Protein AF-A0A9J6ZPK9-F1 (afdb_monomer)

Foldseek 3Di:
DAEEEEEDLPPCPCVLVVDVVSQQAHPVRPYRYDYNDDDAAGAAYEYEAPNPPDDDDHNYDQLRYEYQYQDEVVVPDDDPVRVVSHNAYEDCYCVVVVDPRYDDDRSDDD

Radius of gyration: 13.77 Å; Cα contacts (8 Å, |Δi|>4): 213; chains: 1; bounding box: 34×27×32 Å

Sequence (110 aa):
MYKVKITTGKISDGLLAQTPGSKGISKCGKYQFFIDEEVEDPDFWIVRNKYIKSKTSSFVAPQNVILMISEPVSIVSFPKAYLKQFGLICSCQEEIRDIENVVYTPATLP

Mean predicted aligned error: 4.16 Å

pLDDT: mean 89.82, std 8.68, range [46.03, 98.31]

Organism: NCBI:txid2949635

Secondary structure (DSSP, 8-state):
-EEEEEE-SS--TTTGGGSGGGSSB-TTS-EEEEES---SS-SEEEEETT---S----S--GGGEEEEE-S-TTT----HHHHTT-SEEEES-GGGTTSTTEEES-S---

Solvent-accessible surface area (backbone atoms only — not comparable to full-atom values): 6521 Å² total; per-residue (Å²): 112,47,38,33,34,34,41,38,68,85,62,57,84,62,56,42,64,73,21,67,89,47,66,29,34,44,93,86,64,49,40,37,54,37,75,68,52,92,63,75,70,27,62,28,41,38,36,39,61,87,46,79,85,64,96,79,86,70,60,49,57,58,71,39,25,31,38,34,31,72,59,51,61,93,78,51,78,78,58,69,80,62,59,72,68,40,38,31,33,33,25,73,49,72,87,58,68,89,46,92,52,62,44,82,39,80,60,64,83,131

Nearest PDB structures (foldseek):
  4omu-assembly2_B  TM=3.941E-01  e=2.795E+00  Pseudomonas putida KT2440
  5u1s-assembly1_A  TM=4.082E-01  e=3.626E+00  Saccharomyces cerevisiae S288C
  5t4q-assembly1_C  TM=4.033E-01  e=7.417E+00  Escherichia coli

Structure (mmCIF, N/CA/C/O backbone):
data_AF-A0A9J6ZPK9-F1
#
_entry.id   AF-A0A9J6ZPK9-F1
#
loop_
_atom_site.group_PDB
_atom_site.id
_atom_site.type_symbol
_atom_site.label_atom_id
_atom_site.label_alt_id
_atom_site.label_comp_id
_atom_site.label_asym_id
_atom_site.label_entity_id
_atom_site.label_seq_id
_atom_site.pdbx_PDB_ins_code
_atom_site.Cartn_x
_atom_site.Cartn_y
_atom_site.Cartn_z
_atom_site.occupancy
_atom_site.B_iso_or_equiv
_atom_site.auth_seq_id
_atom_site.auth_comp_id
_atom_site.auth_asym_id
_atom_site.auth_atom_id
_atom_site.pdbx_PDB_model_num
ATOM 1 N N . MET A 1 1 ? -14.438 -6.180 12.304 1.00 91.12 1 MET A N 1
ATOM 2 C CA . MET A 1 1 ? -13.908 -4.960 11.663 1.00 91.12 1 MET A CA 1
ATOM 3 C C . MET A 1 1 ? -12.553 -5.339 11.105 1.00 91.12 1 MET A C 1
ATOM 5 O O . MET A 1 1 ? -11.784 -5.927 11.851 1.00 91.12 1 MET A O 1
ATOM 9 N N . TYR A 1 2 ? -12.315 -5.115 9.817 1.00 97.69 2 TYR A N 1
ATOM 10 C CA . TYR A 1 2 ? -11.046 -5.433 9.173 1.00 97.69 2 TYR A CA 1
ATOM 11 C C . TYR A 1 2 ? -9.972 -4.430 9.601 1.00 97.69 2 TYR A C 1
ATOM 13 O O . TYR A 1 2 ? -10.213 -3.218 9.581 1.00 97.69 2 TYR A O 1
ATOM 21 N N . LYS A 1 3 ? -8.797 -4.935 9.971 1.00 97.88 3 LYS A N 1
ATOM 22 C CA . LYS A 1 3 ? -7.616 -4.162 10.355 1.00 97.88 3 LYS A CA 1
ATOM 23 C C . LYS A 1 3 ? -6.779 -3.868 9.120 1.00 97.88 3 LYS A C 1
ATOM 25 O O . LYS A 1 3 ? -6.325 -4.781 8.433 1.00 97.88 3 LYS A O 1
ATOM 30 N N . VAL A 1 4 ? -6.563 -2.590 8.848 1.00 97.25 4 VAL A N 1
ATOM 31 C CA . VAL A 1 4 ? -5.787 -2.123 7.702 1.00 97.25 4 VAL A CA 1
ATOM 32 C C . VAL A 1 4 ? -4.544 -1.417 8.223 1.00 97.25 4 VAL A C 1
ATOM 34 O O . VAL A 1 4 ? -4.627 -0.294 8.722 1.00 97.25 4 VAL A O 1
ATOM 37 N N . LYS A 1 5 ? -3.387 -2.070 8.103 1.00 96.25 5 LYS A N 1
ATOM 38 C CA . LYS A 1 5 ? -2.088 -1.447 8.381 1.00 96.25 5 LYS A CA 1
ATOM 39 C C . LYS A 1 5 ? -1.694 -0.595 7.181 1.00 96.25 5 LYS A C 1
ATOM 41 O O . LYS A 1 5 ? -1.696 -1.092 6.057 1.00 96.25 5 LYS A O 1
ATOM 46 N N . ILE A 1 6 ? -1.331 0.663 7.400 1.00 94.19 6 ILE A N 1
ATOM 47 C CA . ILE A 1 6 ? -0.835 1.564 6.357 1.00 94.19 6 ILE A CA 1
ATOM 48 C C . ILE A 1 6 ? 0.576 2.004 6.726 1.00 94.19 6 ILE A C 1
ATOM 50 O O . ILE A 1 6 ? 0.787 2.610 7.770 1.00 94.19 6 ILE A O 1
ATOM 54 N N . THR A 1 7 ? 1.544 1.734 5.856 1.00 93.69 7 THR A N 1
ATOM 55 C CA . THR A 1 7 ? 2.930 2.179 6.022 1.00 93.69 7 THR A CA 1
ATOM 56 C C . THR A 1 7 ? 3.224 3.320 5.059 1.00 93.69 7 THR A C 1
ATOM 58 O O . THR A 1 7 ? 3.183 3.143 3.840 1.00 93.69 7 THR A O 1
ATOM 61 N N . THR A 1 8 ? 3.539 4.488 5.614 1.00 89.50 8 THR A N 1
ATOM 62 C CA . THR A 1 8 ? 3.848 5.722 4.873 1.00 89.50 8 THR A CA 1
ATOM 63 C C . THR A 1 8 ? 5.263 6.233 5.123 1.00 89.50 8 THR A C 1
ATOM 65 O O . THR A 1 8 ? 5.684 7.212 4.519 1.00 89.50 8 THR A O 1
ATOM 68 N N . GLY A 1 9 ? 6.022 5.582 6.011 1.00 83.44 9 GLY A N 1
ATOM 69 C CA . GLY A 1 9 ? 7.358 6.050 6.381 1.00 83.44 9 GLY A CA 1
ATOM 70 C C . GLY A 1 9 ? 7.331 7.332 7.201 1.00 83.44 9 GLY A C 1
ATOM 71 O O . GLY A 1 9 ? 8.282 8.108 7.127 1.00 83.44 9 GLY A O 1
ATOM 72 N N . LYS A 1 10 ? 6.261 7.534 7.985 1.00 79.50 10 LYS A N 1
ATOM 73 C CA . LYS A 1 10 ? 5.998 8.741 8.781 1.00 79.50 10 LYS A CA 1
ATOM 74 C C . LYS A 1 10 ? 5.707 9.989 7.942 1.00 79.50 10 LYS A C 1
ATOM 76 O O . LYS A 1 10 ? 5.895 11.104 8.422 1.00 79.50 10 LYS A O 1
ATOM 81 N N . ILE A 1 11 ? 5.227 9.797 6.714 1.00 75.12 11 ILE A N 1
ATOM 82 C CA . ILE A 1 11 ? 4.693 10.847 5.839 1.00 75.12 11 ILE A CA 1
ATOM 83 C C . ILE A 1 11 ? 3.205 10.547 5.651 1.00 75.12 11 ILE A C 1
ATOM 85 O O . ILE A 1 11 ? 2.751 10.077 4.607 1.00 75.12 11 ILE A O 1
ATOM 89 N N . SER A 1 12 ? 2.452 10.717 6.736 1.00 69.19 12 SER A N 1
ATOM 90 C CA . SER A 1 12 ? 1.052 10.303 6.814 1.00 69.19 12 SER A CA 1
ATOM 91 C C . SER A 1 12 ? 0.068 11.356 6.306 1.00 69.19 12 SER A C 1
ATOM 93 O O . SER A 1 12 ? -1.130 11.096 6.372 1.00 69.19 12 SER A O 1
ATOM 95 N N . ASP A 1 13 ? 0.555 12.515 5.840 1.00 67.75 13 ASP A N 1
ATOM 96 C CA . ASP A 1 13 ? -0.149 13.675 5.263 1.00 67.75 13 ASP A CA 1
ATOM 97 C C . ASP A 1 13 ? -1.683 13.614 5.343 1.00 67.75 13 ASP A C 1
ATOM 99 O O . ASP A 1 13 ? -2.390 13.387 4.362 1.00 67.75 13 ASP A O 1
ATOM 103 N N . GLY A 1 14 ? -2.214 13.795 6.556 1.00 79.00 14 GLY A N 1
ATOM 104 C CA . GLY A 1 14 ? -3.653 13.937 6.783 1.00 79.00 14 GLY A CA 1
ATOM 105 C C . GLY A 1 14 ? -4.507 12.706 6.457 1.00 79.00 14 GLY A C 1
ATOM 106 O O . GLY A 1 14 ? -5.724 12.840 6.374 1.00 79.00 14 GLY A O 1
ATOM 107 N N . LEU A 1 15 ? -3.931 11.508 6.310 1.00 84.38 15 LEU A N 1
ATOM 108 C CA . LEU A 1 15 ? -4.678 10.279 6.008 1.00 84.38 15 LEU A CA 1
ATOM 109 C C . LEU A 1 15 ? -5.800 10.010 7.016 1.00 84.38 15 LEU A C 1
ATOM 111 O O . LEU A 1 15 ? -6.915 9.682 6.619 1.00 84.38 15 LEU A O 1
ATOM 115 N N . LEU A 1 16 ? -5.546 10.211 8.315 1.00 87.56 16 LEU A N 1
ATOM 116 C CA . LEU A 1 16 ? -6.599 10.086 9.327 1.00 87.56 16 LEU A CA 1
ATOM 117 C C . LEU A 1 16 ? -7.731 11.086 9.096 1.00 87.56 16 LEU A C 1
ATOM 119 O 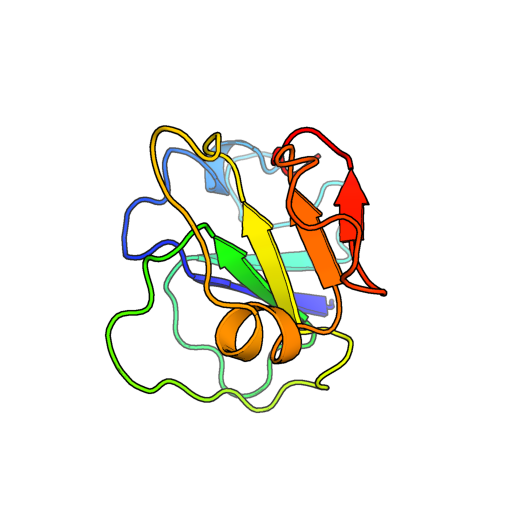O . LEU A 1 16 ? -8.889 10.711 9.250 1.00 87.56 16 LEU A O 1
ATOM 123 N N . ALA A 1 17 ? -7.422 12.316 8.681 1.00 88.69 17 ALA A N 1
ATOM 124 C CA . ALA A 1 17 ? -8.415 13.368 8.461 1.00 88.69 17 ALA A CA 1
ATOM 125 C C . ALA A 1 17 ? -9.385 13.064 7.307 1.00 88.69 17 ALA A C 1
ATOM 127 O O . ALA A 1 17 ? -10.459 13.656 7.246 1.00 88.69 17 ALA A O 1
ATOM 128 N N . GLN A 1 18 ? -9.049 12.111 6.432 1.00 86.19 18 GLN A N 1
ATOM 129 C CA . GLN A 1 18 ? -9.952 11.621 5.384 1.00 86.19 18 GLN A CA 1
ATOM 130 C C . GLN A 1 18 ? -11.070 10.731 5.953 1.00 86.19 18 GLN A C 1
ATOM 132 O O . GLN A 1 18 ? -12.095 10.513 5.311 1.00 86.19 18 GLN A O 1
ATOM 137 N N . THR A 1 19 ? -10.912 10.233 7.183 1.00 90.75 19 THR A N 1
ATOM 138 C CA . THR A 1 19 ? -11.937 9.431 7.858 1.00 90.75 19 THR A CA 1
ATOM 139 C C . THR A 1 19 ? -12.921 10.309 8.641 1.00 90.75 19 THR A C 1
ATOM 141 O O . THR A 1 19 ? -12.533 11.360 9.160 1.00 90.75 19 THR A O 1
ATOM 144 N N . PRO A 1 20 ? -14.195 9.894 8.795 1.00 91.94 20 PRO A N 1
ATOM 145 C CA . PRO A 1 20 ? -15.175 10.612 9.606 1.00 91.94 20 PRO A CA 1
ATOM 146 C C . PRO A 1 20 ? -14.662 10.960 11.010 1.00 91.94 20 PRO A C 1
ATOM 148 O O . PRO A 1 20 ? -14.383 10.085 11.833 1.00 91.94 20 PRO A O 1
ATOM 151 N N . GLY A 1 21 ? -14.559 12.263 11.285 1.00 92.69 21 GLY A N 1
ATOM 152 C CA . GLY A 1 21 ? -14.081 12.783 12.568 1.00 92.69 21 GLY A CA 1
ATOM 153 C C . GLY A 1 21 ? -12.628 12.423 12.892 1.00 92.69 21 GLY A C 1
ATOM 154 O O . GLY A 1 21 ? -12.277 12.394 14.068 1.00 92.69 21 GLY A O 1
ATOM 155 N N . SER A 1 22 ? -11.814 12.106 11.882 1.00 91.25 22 SER A N 1
ATOM 156 C CA . SER A 1 22 ? -10.401 11.738 12.024 1.00 91.25 22 SER A CA 1
ATOM 157 C C . SER A 1 22 ? -10.139 10.498 12.886 1.00 91.25 22 SER A C 1
ATOM 159 O O . SER A 1 22 ? -9.087 10.380 13.509 1.00 91.25 22 SER A O 1
ATOM 161 N N . LYS A 1 23 ? -11.103 9.572 12.950 1.00 91.25 23 LYS A N 1
ATOM 162 C CA . LYS A 1 23 ? -11.066 8.423 13.872 1.00 91.25 23 LYS A CA 1
ATOM 163 C C . LYS A 1 23 ? -10.319 7.200 13.342 1.00 91.25 23 LYS A C 1
ATOM 165 O O . LYS A 1 23 ? -10.217 6.213 14.060 1.00 91.25 23 LYS A O 1
ATOM 170 N N . GLY A 1 24 ? -9.874 7.216 12.087 1.00 93.12 24 GLY A N 1
ATOM 171 C CA . GLY A 1 24 ? -9.275 6.039 11.457 1.00 93.12 24 GLY A CA 1
ATOM 172 C C . GLY A 1 24 ? -10.293 4.929 11.186 1.00 93.12 24 GLY A C 1
ATOM 173 O O . GLY A 1 24 ? -9.915 3.774 11.050 1.00 93.12 24 GLY A O 1
ATOM 174 N N . ILE A 1 25 ? -11.588 5.247 11.111 1.00 94.88 25 ILE A N 1
ATOM 175 C CA . ILE A 1 25 ? -12.652 4.273 10.841 1.00 94.88 25 ILE A CA 1
ATOM 176 C C . ILE A 1 25 ? -13.358 4.670 9.551 1.00 94.88 25 ILE A C 1
ATOM 178 O O . ILE A 1 25 ? -13.792 5.808 9.397 1.00 94.88 25 ILE A O 1
ATOM 182 N N . SER A 1 26 ? -13.489 3.727 8.622 1.00 93.31 26 SER A N 1
ATOM 183 C CA . SER A 1 26 ? -14.237 3.934 7.372 1.00 93.31 26 SER A CA 1
ATOM 184 C C . SER A 1 26 ? -15.691 4.364 7.613 1.00 93.31 26 SER A C 1
ATOM 186 O O . SER A 1 26 ? -16.317 3.968 8.595 1.00 93.31 26 SER A O 1
ATOM 188 N N . LYS A 1 27 ? -16.287 5.091 6.657 1.00 92.31 27 LYS A N 1
ATOM 189 C CA . LYS A 1 27 ? -17.697 5.528 6.722 1.00 92.31 27 LYS A CA 1
ATOM 190 C C . LYS A 1 27 ? -18.695 4.376 6.906 1.00 92.31 27 LYS A C 1
ATOM 192 O O . LYS A 1 27 ? -19.727 4.562 7.539 1.00 92.31 27 LYS A O 1
ATOM 197 N N . CYS A 1 28 ? -18.396 3.191 6.373 1.00 93.88 28 CYS A N 1
ATOM 198 C CA . CYS A 1 28 ? -19.234 2.001 6.532 1.00 93.88 28 CYS A CA 1
ATOM 199 C C . CYS A 1 28 ? -18.973 1.224 7.836 1.00 93.88 28 CYS A C 1
ATOM 201 O O . CYS A 1 28 ? -19.605 0.194 8.058 1.00 93.88 28 CYS A O 1
ATOM 203 N N . GLY A 1 29 ? -18.024 1.665 8.670 1.00 94.88 29 GLY A N 1
ATOM 204 C CA . GLY A 1 29 ? -17.675 1.026 9.941 1.00 94.88 29 GLY A CA 1
ATOM 205 C C . GLY A 1 29 ? -17.013 -0.350 9.809 1.00 94.88 29 GLY A C 1
ATOM 206 O O . GLY A 1 29 ? -16.834 -1.037 10.810 1.00 94.88 29 GLY A O 1
ATOM 207 N N . LYS A 1 30 ? -16.659 -0.791 8.595 1.00 97.12 30 LYS A N 1
ATOM 208 C CA . LYS A 1 30 ? -16.086 -2.129 8.372 1.00 97.12 30 LYS A CA 1
ATOM 209 C C . LYS A 1 30 ? -14.573 -2.170 8.518 1.00 97.12 30 LYS A C 1
ATOM 211 O O . LYS A 1 30 ? -14.064 -3.225 8.880 1.00 97.12 30 LYS A O 1
ATOM 216 N N . TYR A 1 31 ? -13.887 -1.059 8.266 1.00 96.69 31 TYR A N 1
ATOM 217 C CA . TYR A 1 31 ? -12.426 -0.958 8.263 1.00 96.69 31 TYR A CA 1
ATOM 218 C C . TYR A 1 31 ? -11.927 0.002 9.338 1.00 96.69 31 TYR A C 1
ATOM 220 O O . TYR A 1 31 ? -12.481 1.099 9.480 1.00 96.69 31 TYR A O 1
ATOM 228 N N . GLN A 1 32 ? -10.864 -0.414 10.022 1.00 96.50 32 GLN A N 1
ATOM 229 C CA . GLN A 1 32 ? -10.056 0.397 10.925 1.00 96.50 32 GLN A CA 1
ATOM 230 C C . GLN A 1 32 ? -8.647 0.532 10.353 1.00 96.50 32 GLN A C 1
ATOM 232 O O . GLN A 1 32 ? -8.023 -0.466 9.992 1.00 96.50 32 GLN A O 1
ATOM 237 N N . PHE A 1 33 ? -8.161 1.763 10.274 1.00 95.44 33 PHE A N 1
ATOM 238 C CA . PHE A 1 33 ? -6.871 2.119 9.704 1.00 95.44 33 PHE A CA 1
ATOM 239 C C . PHE A 1 33 ? -5.868 2.412 10.818 1.00 95.44 33 PHE A C 1
ATOM 241 O O . PHE A 1 33 ? -6.139 3.229 11.693 1.00 95.44 33 PHE A O 1
ATOM 248 N N . PHE A 1 34 ? -4.711 1.764 10.737 1.00 94.69 34 PHE A N 1
ATOM 249 C CA . PHE A 1 34 ? -3.571 1.926 11.638 1.00 94.69 34 PHE A CA 1
ATOM 250 C C . PHE A 1 34 ? -2.412 2.485 10.814 1.00 94.69 34 PHE A C 1
ATOM 252 O O . PHE A 1 34 ? -1.928 1.808 9.901 1.00 94.69 34 PHE A O 1
ATOM 259 N N . ILE A 1 35 ? -2.011 3.733 11.057 1.00 92.75 35 ILE A N 1
ATOM 260 C CA . ILE A 1 35 ? -1.075 4.455 10.177 1.00 92.75 35 ILE A CA 1
ATOM 261 C C . ILE A 1 35 ? 0.292 4.548 10.839 1.00 92.75 35 ILE A C 1
ATOM 263 O O . ILE A 1 35 ? 0.447 5.200 11.863 1.00 92.75 35 ILE A O 1
ATOM 267 N N . ASP A 1 36 ? 1.283 3.904 10.219 1.00 91.75 36 ASP A N 1
ATOM 268 C CA . ASP A 1 36 ? 2.646 3.733 10.741 1.00 91.75 36 ASP A CA 1
ATOM 269 C C . ASP A 1 36 ? 2.698 3.132 12.159 1.00 91.75 36 ASP A C 1
ATOM 271 O O . ASP A 1 36 ? 3.687 3.274 12.878 1.00 91.75 36 ASP A O 1
ATOM 275 N N . GLU A 1 37 ? 1.640 2.419 12.536 1.00 92.00 37 GLU A N 1
ATOM 276 C CA . GLU A 1 37 ? 1.530 1.654 13.771 1.00 92.00 37 GLU A CA 1
ATOM 277 C C . GLU A 1 37 ? 1.850 0.177 13.517 1.00 92.00 37 GLU A C 1
ATOM 279 O O . GLU A 1 37 ? 1.610 -0.368 12.430 1.00 92.00 37 GLU A O 1
ATOM 284 N N . GLU A 1 38 ? 2.381 -0.491 14.539 1.00 91.75 38 GLU A N 1
ATOM 285 C CA . GLU A 1 38 ? 2.551 -1.937 14.495 1.00 9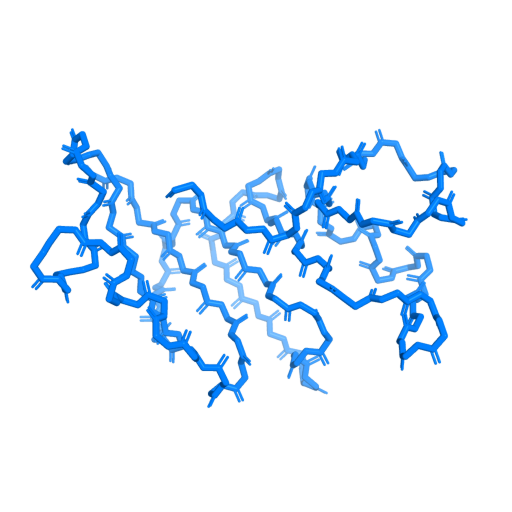1.75 38 GLU A CA 1
ATOM 286 C C . GLU A 1 38 ? 1.222 -2.644 14.753 1.00 91.75 38 GLU A C 1
ATOM 288 O O . GLU A 1 38 ? 0.511 -2.361 15.714 1.00 91.75 38 GLU A O 1
ATOM 293 N N . VAL A 1 39 ? 0.906 -3.585 13.867 1.00 95.25 39 VAL A N 1
ATOM 294 C CA . VAL A 1 39 ? -0.275 -4.445 13.930 1.00 95.25 39 VAL A CA 1
ATOM 295 C C . VAL A 1 39 ? 0.219 -5.858 13.664 1.00 95.25 39 VAL A C 1
ATOM 297 O O . VAL A 1 39 ? 0.857 -6.094 12.635 1.00 95.25 39 VAL A O 1
ATOM 300 N N . GLU A 1 40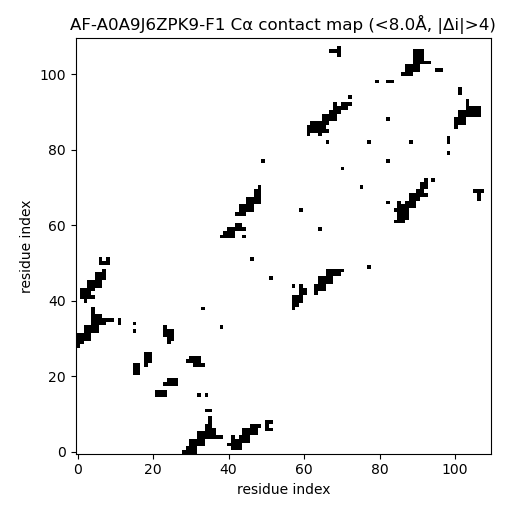 ? -0.026 -6.764 14.606 1.00 92.94 40 GLU A N 1
ATOM 301 C CA . GLU A 1 40 ? 0.501 -8.134 14.582 1.00 92.94 40 GLU A CA 1
ATOM 302 C C . GLU A 1 40 ? -0.095 -8.951 13.425 1.00 92.94 40 GLU A C 1
ATOM 304 O O . GLU A 1 40 ? 0.634 -9.556 12.640 1.00 92.94 40 GLU A O 1
ATOM 309 N N . ASP A 1 41 ? -1.415 -8.881 13.269 1.00 95.44 41 ASP A N 1
ATOM 310 C CA . ASP A 1 41 ? -2.230 -9.703 12.374 1.00 95.44 41 ASP A CA 1
ATOM 311 C C . ASP A 1 41 ? -3.22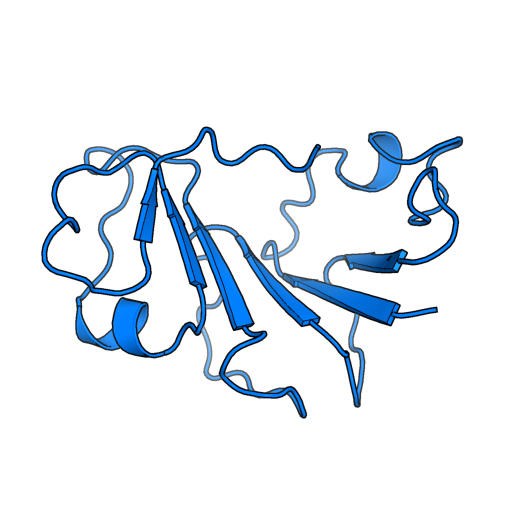6 -8.844 11.556 1.00 95.44 41 ASP A C 1
ATOM 313 O O . ASP A 1 41 ? -4.447 -8.960 11.716 1.00 95.44 41 ASP A O 1
ATOM 317 N N . PRO A 1 42 ? -2.751 -7.907 10.711 1.00 97.88 42 PRO A N 1
ATOM 318 C CA . PRO A 1 42 ? -3.637 -7.081 9.904 1.00 97.88 42 PRO A CA 1
ATOM 319 C C . PRO A 1 42 ? -4.305 -7.904 8.793 1.00 97.88 42 PRO A C 1
ATOM 321 O O . PRO A 1 42 ? -3.678 -8.746 8.153 1.00 97.88 42 PRO A O 1
ATOM 324 N N . ASP A 1 43 ? -5.568 -7.598 8.496 1.00 98.31 43 ASP A N 1
ATOM 325 C CA . ASP A 1 43 ? -6.290 -8.214 7.378 1.00 98.31 43 ASP A CA 1
ATOM 326 C C . ASP A 1 43 ? -5.772 -7.709 6.023 1.00 98.31 43 ASP A C 1
ATOM 328 O O . ASP A 1 43 ? -5.775 -8.446 5.035 1.00 98.31 43 ASP A O 1
ATOM 332 N N . PHE A 1 44 ? -5.320 -6.451 5.988 1.00 98.06 44 PHE A N 1
ATOM 333 C CA . PHE A 1 44 ? -4.726 -5.795 4.825 1.00 98.06 44 PHE A CA 1
ATOM 334 C C . PHE A 1 44 ? -3.485 -5.007 5.224 1.00 98.06 44 PHE A C 1
ATOM 336 O O . PHE A 1 44 ? -3.464 -4.348 6.268 1.00 98.06 44 PHE A O 1
ATOM 343 N N . TRP A 1 45 ? -2.486 -4.996 4.342 1.00 97.06 45 TRP A N 1
ATOM 344 C CA . TRP A 1 45 ? -1.305 -4.157 4.502 1.00 97.06 45 TRP A CA 1
ATOM 345 C C . TRP A 1 45 ? -1.093 -3.295 3.269 1.00 97.06 45 TRP A C 1
ATOM 347 O O . TRP A 1 45 ? -0.794 -3.781 2.184 1.00 97.06 45 TRP A O 1
ATOM 357 N N . ILE A 1 46 ? -1.241 -1.993 3.453 1.00 95.25 46 ILE A N 1
ATOM 358 C CA . ILE A 1 46 ? -1.039 -0.987 2.428 1.00 95.25 46 ILE A CA 1
ATOM 359 C C . ILE A 1 46 ? 0.342 -0.362 2.616 1.00 95.25 46 ILE A C 1
ATOM 361 O O . ILE A 1 46 ? 0.655 0.171 3.680 1.00 95.25 46 ILE A O 1
ATOM 365 N N . VAL A 1 47 ? 1.145 -0.360 1.560 1.00 93.94 47 VAL A N 1
ATOM 366 C CA . VAL A 1 47 ? 2.431 0.336 1.496 1.00 93.94 47 VAL A CA 1
ATOM 367 C C . VAL A 1 47 ? 2.287 1.517 0.546 1.00 93.94 47 VAL A C 1
ATOM 369 O O . VAL A 1 47 ? 1.917 1.341 -0.614 1.00 93.94 47 VAL A O 1
ATOM 372 N N . ARG A 1 48 ? 2.564 2.735 1.021 1.00 90.00 48 ARG A N 1
ATOM 373 C CA . ARG A 1 48 ? 2.638 3.920 0.157 1.00 90.00 48 ARG A CA 1
ATOM 374 C C . ARG A 1 48 ? 4.052 4.094 -0.386 1.00 90.00 48 ARG A C 1
ATOM 376 O O . ARG A 1 48 ? 5.022 4.062 0.372 1.00 90.00 48 ARG A O 1
ATOM 383 N N . ASN A 1 49 ? 4.144 4.335 -1.692 1.00 87.00 49 ASN A N 1
ATOM 384 C CA . ASN A 1 49 ? 5.371 4.614 -2.433 1.00 87.00 49 ASN A CA 1
ATOM 385 C C . ASN A 1 49 ? 6.523 3.669 -2.035 1.00 87.00 49 ASN A C 1
ATOM 387 O O . ASN A 1 49 ? 6.328 2.470 -1.853 1.00 87.00 49 ASN A O 1
ATOM 391 N N . LYS A 1 50 ? 7.746 4.196 -1.922 1.00 82.50 50 LYS A N 1
ATOM 392 C CA . LYS A 1 50 ? 8.965 3.432 -1.627 1.00 82.50 50 LYS A CA 1
ATOM 393 C C . LYS A 1 50 ? 9.572 3.817 -0.275 1.00 82.50 50 LYS A C 1
ATOM 395 O O . LYS A 1 50 ? 10.771 4.079 -0.178 1.00 82.50 50 LYS A O 1
ATOM 400 N N . TYR A 1 51 ? 8.746 3.901 0.767 1.00 81.19 51 TYR A N 1
ATOM 401 C CA . TYR A 1 51 ? 9.205 4.3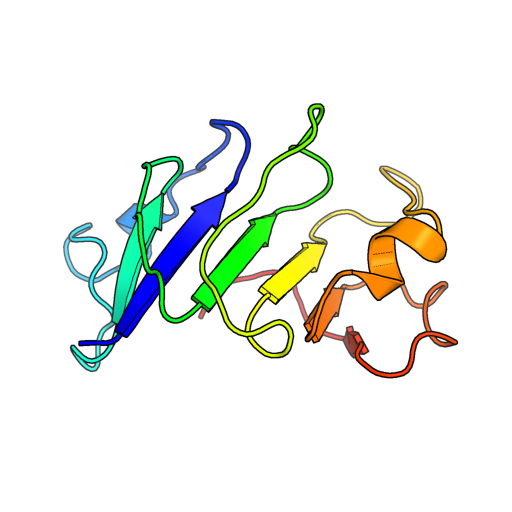66 2.083 1.00 81.19 51 TYR A CA 1
ATOM 402 C C . TYR A 1 51 ? 9.759 3.264 2.998 1.00 81.19 51 TYR A C 1
ATOM 404 O O . TYR A 1 51 ? 10.495 3.562 3.939 1.00 81.19 51 TYR A O 1
ATOM 412 N N . ILE A 1 52 ? 9.476 1.992 2.707 1.00 84.50 52 ILE A N 1
ATOM 413 C CA . ILE A 1 52 ? 10.074 0.858 3.422 1.00 84.50 52 ILE A CA 1
ATOM 414 C C . ILE A 1 52 ? 11.513 0.665 2.922 1.00 84.50 52 ILE A C 1
ATOM 4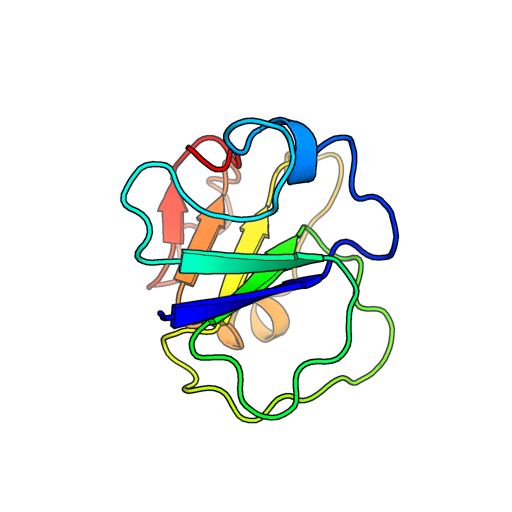16 O O . ILE A 1 52 ? 11.738 0.196 1.807 1.00 84.50 52 ILE A O 1
ATOM 420 N N . LYS A 1 53 ? 12.490 1.069 3.744 1.00 81.88 53 LYS A N 1
ATOM 421 C CA . LYS A 1 53 ? 13.933 1.017 3.421 1.00 81.88 53 LYS A CA 1
ATOM 422 C C . LYS A 1 53 ? 14.666 -0.176 4.036 1.00 81.88 53 LYS A C 1
ATOM 424 O O . LYS A 1 53 ? 15.791 -0.468 3.642 1.00 81.88 53 LYS A O 1
ATOM 429 N N . SER A 1 54 ? 14.048 -0.850 4.998 1.00 85.56 54 SER A N 1
ATOM 430 C CA . SER A 1 54 ? 14.566 -2.051 5.650 1.00 85.56 54 SER A CA 1
ATOM 431 C C . SER A 1 54 ? 13.637 -3.230 5.386 1.00 85.56 54 SER A C 1
ATOM 433 O O . SER A 1 54 ? 12.483 -3.060 5.001 1.00 85.56 54 SER A O 1
ATOM 435 N N . LYS A 1 55 ? 14.143 -4.451 5.568 1.00 87.25 55 LYS A N 1
ATOM 436 C CA . LYS A 1 55 ? 13.314 -5.652 5.462 1.00 87.25 55 LYS A CA 1
ATOM 437 C C . LYS A 1 55 ? 12.235 -5.614 6.550 1.00 87.25 55 LYS A C 1
ATOM 439 O O . LYS A 1 55 ? 12.560 -5.528 7.731 1.00 87.25 55 LYS A O 1
ATOM 444 N N . THR A 1 56 ? 10.976 -5.714 6.142 1.00 89.56 56 THR A N 1
ATOM 445 C CA . THR A 1 56 ? 9.807 -5.714 7.031 1.00 89.56 56 THR A CA 1
ATOM 446 C C . THR A 1 56 ? 8.903 -6.885 6.669 1.00 89.56 56 THR A C 1
ATOM 448 O O . THR A 1 56 ? 8.815 -7.273 5.506 1.00 89.56 56 THR A O 1
ATOM 451 N N . SER A 1 57 ? 8.239 -7.455 7.669 1.00 91.25 57 SER A N 1
ATOM 452 C CA . SER A 1 57 ? 7.301 -8.567 7.523 1.00 91.25 57 SER A CA 1
ATOM 453 C C . SER A 1 57 ? 6.053 -8.313 8.358 1.00 91.25 57 SER A C 1
ATOM 455 O O . SER A 1 57 ? 6.115 -7.622 9.372 1.00 91.25 57 SER A O 1
ATOM 457 N N . SER A 1 58 ? 4.930 -8.891 7.945 1.00 92.62 58 SER A N 1
ATOM 458 C CA . SER A 1 58 ? 3.659 -8.838 8.667 1.00 92.62 58 SER A CA 1
ATOM 459 C C . SER A 1 58 ? 2.891 -10.138 8.428 1.00 92.62 58 SER A C 1
ATOM 461 O O . SER A 1 58 ? 3.067 -10.766 7.379 1.00 92.62 58 SER A O 1
ATOM 463 N N . PHE A 1 59 ? 2.074 -10.561 9.394 1.00 95.38 59 PHE A N 1
ATOM 464 C CA . PHE A 1 59 ? 1.246 -11.759 9.278 1.00 95.38 59 PHE A CA 1
ATOM 465 C C . PHE A 1 59 ? -0.050 -11.433 8.523 1.00 95.38 59 PHE A C 1
ATOM 467 O O . PHE A 1 59 ? -1.116 -11.273 9.108 1.00 95.38 59 PHE A O 1
ATOM 474 N N . VAL A 1 60 ? 0.071 -11.281 7.203 1.00 96.88 60 VAL A N 1
ATOM 475 C CA . VAL A 1 60 ? -1.013 -10.895 6.291 1.00 96.88 60 VAL A CA 1
ATOM 476 C C . VAL A 1 60 ? -1.008 -11.797 5.062 1.00 96.88 60 VAL A C 1
ATOM 478 O O . VAL A 1 60 ? 0.044 -12.255 4.610 1.00 96.88 60 VAL A O 1
ATOM 481 N N . ALA A 1 61 ? -2.188 -12.064 4.505 1.00 96.81 61 ALA A N 1
ATOM 482 C CA . ALA A 1 61 ? -2.303 -12.849 3.284 1.00 96.81 61 ALA A CA 1
ATOM 483 C C . ALA A 1 61 ? -1.626 -12.110 2.105 1.00 96.81 61 ALA A C 1
ATOM 485 O O . ALA A 1 61 ? -1.911 -10.924 1.915 1.00 96.81 61 ALA A O 1
ATOM 486 N N . PRO A 1 62 ? -0.771 -12.761 1.289 1.00 95.25 62 PRO A N 1
ATOM 487 C CA . PRO A 1 62 ? -0.027 -12.087 0.217 1.00 95.25 62 PRO A CA 1
ATOM 488 C C . PRO A 1 62 ? -0.908 -11.296 -0.761 1.00 95.25 62 PRO A C 1
ATOM 490 O O . PRO A 1 62 ? -0.548 -10.196 -1.173 1.00 95.25 62 PRO A O 1
ATOM 493 N N . GLN A 1 63 ? -2.102 -11.808 -1.073 1.00 96.38 63 GLN A N 1
ATOM 494 C CA . GLN A 1 63 ? -3.073 -11.143 -1.946 1.00 96.38 63 GLN A CA 1
ATOM 495 C C . GLN A 1 63 ? -3.637 -9.828 -1.371 1.00 96.38 63 GLN A C 1
ATOM 497 O O . GLN A 1 63 ? -4.141 -9.003 -2.125 1.00 96.38 63 GLN A O 1
ATOM 502 N N . ASN A 1 64 ? -3.526 -9.613 -0.056 1.00 97.56 64 ASN A N 1
ATOM 503 C CA . ASN A 1 64 ? -4.018 -8.427 0.653 1.00 97.56 64 ASN A CA 1
ATOM 504 C C . ASN A 1 64 ? -2.907 -7.400 0.942 1.00 97.56 64 ASN A C 1
ATOM 506 O O . ASN A 1 64 ? -3.132 -6.433 1.680 1.00 97.56 64 ASN A O 1
ATOM 510 N N . VAL A 1 65 ? -1.708 -7.604 0.386 1.00 97.12 65 VAL A N 1
ATOM 511 C CA . VAL A 1 65 ? -0.614 -6.630 0.447 1.00 97.12 65 VAL A CA 1
ATOM 512 C C . VAL A 1 65 ? -0.710 -5.717 -0.770 1.00 97.12 65 VAL A C 1
ATOM 514 O O . VAL A 1 65 ? -0.573 -6.167 -1.907 1.00 97.12 65 VAL A O 1
ATOM 517 N N . ILE A 1 66 ? -0.964 -4.433 -0.537 1.00 96.12 66 ILE A N 1
ATOM 518 C CA . ILE A 1 66 ? -1.307 -3.456 -1.571 1.00 96.12 66 ILE A CA 1
ATOM 519 C C . ILE A 1 66 ? -0.215 -2.392 -1.643 1.00 96.12 66 ILE A C 1
ATOM 521 O O . ILE A 1 66 ? 0.089 -1.748 -0.640 1.00 96.12 66 ILE A O 1
ATOM 525 N N . LEU A 1 67 ? 0.342 -2.158 -2.828 1.00 94.88 67 LEU A N 1
ATOM 526 C CA . LEU A 1 67 ? 1.220 -1.018 -3.090 1.00 94.88 67 LEU A CA 1
ATOM 527 C C . LEU A 1 67 ? 0.404 0.133 -3.681 1.00 94.88 67 LEU A C 1
ATOM 529 O O . LEU A 1 67 ? -0.261 -0.042 -4.697 1.00 94.88 67 LEU A O 1
ATOM 533 N N . MET A 1 68 ? 0.489 1.320 -3.086 1.00 93.06 68 MET A N 1
ATOM 534 C CA . MET A 1 68 ? -0.040 2.555 -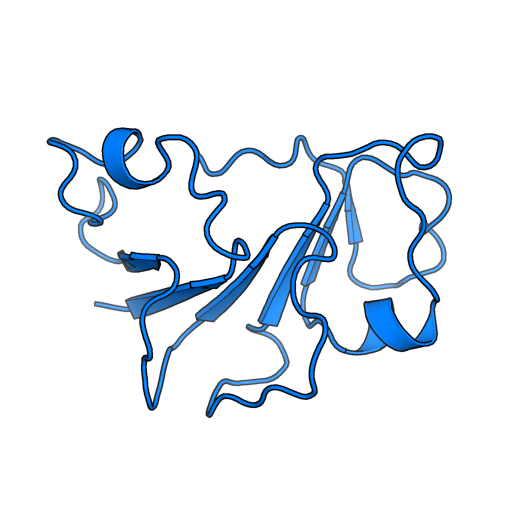3.669 1.00 93.06 68 MET A CA 1
ATOM 535 C C . MET A 1 68 ? 1.105 3.452 -4.133 1.00 93.06 68 MET A C 1
ATOM 537 O O . MET A 1 68 ? 1.864 3.956 -3.304 1.00 93.06 68 MET A O 1
ATOM 541 N N . ILE A 1 69 ? 1.205 3.674 -5.442 1.00 92.06 69 ILE A N 1
ATOM 542 C CA . ILE A 1 69 ? 2.204 4.538 -6.077 1.00 92.06 69 ILE A CA 1
ATOM 543 C C . ILE A 1 69 ? 1.534 5.856 -6.475 1.00 92.06 69 ILE A C 1
ATOM 545 O O . ILE A 1 69 ? 0.720 5.878 -7.394 1.00 92.06 69 ILE A O 1
ATOM 549 N N . SER A 1 70 ? 1.869 6.951 -5.787 1.00 86.38 70 SER A N 1
ATOM 550 C CA . SER A 1 70 ? 1.308 8.286 -6.060 1.00 86.38 70 SER A CA 1
ATOM 551 C C . SER A 1 70 ? 2.153 9.151 -6.982 1.00 86.38 70 SER A C 1
ATOM 553 O O . SER A 1 70 ? 1.662 10.151 -7.494 1.00 86.38 70 SER A O 1
ATOM 555 N N . GLU A 1 71 ? 3.409 8.777 -7.183 1.00 87.31 71 GLU A N 1
ATOM 556 C CA . GLU A 1 71 ? 4.378 9.569 -7.927 1.00 87.31 71 GLU A CA 1
ATOM 557 C C . GLU A 1 71 ? 4.566 9.029 -9.353 1.00 87.31 71 GLU A C 1
ATOM 559 O O . GLU A 1 71 ? 4.566 7.809 -9.547 1.00 87.31 71 GLU A O 1
ATOM 564 N N . PRO A 1 72 ? 4.781 9.890 -10.362 1.00 88.94 72 PRO A N 1
ATOM 565 C CA . PRO A 1 72 ? 5.106 9.443 -11.713 1.00 88.94 72 PRO A CA 1
ATOM 566 C C . PRO A 1 72 ? 6.517 8.832 -11.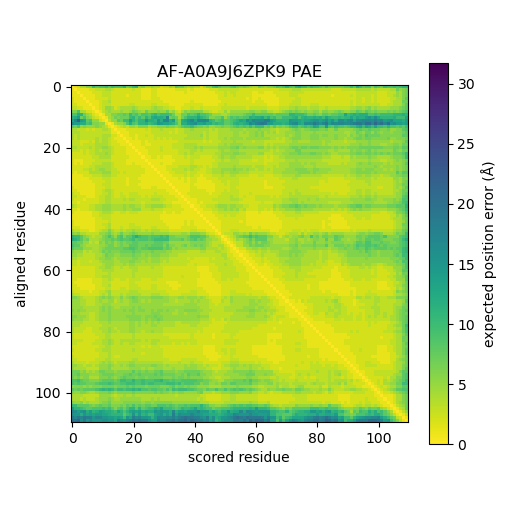782 1.00 88.94 72 PRO A C 1
ATOM 568 O O . PRO A 1 72 ? 7.357 9.044 -10.901 1.00 88.94 72 PRO A O 1
ATOM 571 N N . VAL A 1 73 ? 6.814 8.110 -12.870 1.00 90.88 73 VAL A N 1
ATOM 572 C CA . VAL A 1 73 ? 8.123 7.451 -13.077 1.00 90.88 73 VAL A CA 1
ATOM 573 C C . VAL A 1 73 ? 9.296 8.430 -13.030 1.00 90.88 73 VAL A C 1
ATOM 575 O O . VAL A 1 73 ? 10.378 8.068 -12.569 1.00 90.88 73 VAL A O 1
ATOM 578 N N . SER A 1 74 ? 9.085 9.679 -13.455 1.00 90.69 74 SER A N 1
ATOM 579 C CA . SER A 1 74 ? 10.098 10.741 -13.409 1.00 90.69 74 SER A CA 1
ATOM 580 C C . SER A 1 74 ? 10.561 11.095 -11.991 1.00 90.69 74 SER A C 1
ATOM 582 O O . SER A 1 74 ? 11.648 11.648 -11.836 1.00 90.69 74 SER A O 1
ATOM 584 N N . ILE A 1 75 ? 9.766 10.769 -10.967 1.00 90.12 75 ILE A N 1
ATOM 585 C CA . ILE A 1 75 ? 10.084 11.005 -9.554 1.00 90.12 75 ILE A CA 1
ATOM 586 C C . ILE A 1 75 ? 10.616 9.732 -8.897 1.00 90.12 75 ILE A C 1
ATOM 588 O O . ILE A 1 75 ? 11.614 9.773 -8.176 1.00 90.12 75 ILE A O 1
ATOM 592 N N . VAL A 1 76 ? 9.974 8.585 -9.138 1.00 88.81 76 VAL A N 1
ATOM 593 C CA . VAL A 1 76 ? 10.409 7.307 -8.564 1.00 88.81 76 VAL A CA 1
ATOM 594 C C . VAL A 1 76 ? 10.032 6.130 -9.452 1.00 88.81 76 VAL A C 1
ATOM 596 O O . VAL A 1 76 ? 8.892 5.979 -9.883 1.00 88.81 76 VAL A O 1
ATOM 599 N N . SER A 1 77 ? 10.998 5.238 -9.660 1.00 91.44 77 SER A N 1
ATOM 600 C CA . SER A 1 77 ? 10.804 3.968 -10.349 1.00 91.44 77 SER A CA 1
ATOM 601 C C . SER A 1 77 ? 10.946 2.776 -9.399 1.00 91.44 77 SER A C 1
ATOM 603 O O . SER A 1 77 ? 11.658 2.803 -8.380 1.00 91.44 77 SER A O 1
ATOM 605 N N . PHE A 1 78 ? 10.254 1.692 -9.746 1.00 91.94 78 PHE A N 1
ATOM 606 C CA . PHE A 1 78 ? 10.173 0.484 -8.935 1.00 91.94 78 PHE A CA 1
ATOM 607 C C . PHE A 1 78 ? 10.722 -0.723 -9.706 1.00 91.94 78 PHE A C 1
ATOM 609 O O . PHE A 1 78 ? 10.252 -1.018 -10.803 1.00 91.94 78 PHE A O 1
ATOM 616 N N . PRO A 1 79 ? 11.703 -1.462 -9.152 1.00 91.62 79 PRO A N 1
ATOM 617 C CA . PRO A 1 79 ? 12.173 -2.700 -9.766 1.00 91.62 79 PRO A CA 1
ATOM 618 C C . PRO A 1 79 ? 11.054 -3.746 -9.851 1.00 91.62 79 PRO A C 1
ATOM 620 O O . PRO A 1 79 ? 10.312 -3.931 -8.888 1.00 91.62 79 PRO A O 1
ATOM 623 N N . LYS A 1 80 ? 10.992 -4.526 -10.938 1.00 92.19 80 LYS A N 1
ATOM 624 C CA . LYS A 1 80 ? 9.972 -5.586 -11.106 1.00 92.19 80 LYS A CA 1
ATOM 625 C C . LYS A 1 80 ? 9.945 -6.589 -9.947 1.00 92.19 80 LYS A C 1
ATOM 627 O O . LYS A 1 80 ? 8.878 -7.007 -9.518 1.00 92.19 80 LYS A O 1
ATOM 632 N N . ALA A 1 81 ? 11.110 -6.947 -9.404 1.00 92.38 81 ALA A N 1
ATOM 633 C CA . ALA A 1 81 ? 11.210 -7.845 -8.250 1.00 92.38 81 ALA A CA 1
ATOM 634 C C . ALA A 1 81 ? 10.587 -7.263 -6.965 1.00 92.38 81 ALA A C 1
ATOM 636 O O . ALA A 1 81 ? 10.154 -8.014 -6.097 1.00 92.38 81 ALA A O 1
ATOM 637 N N . TYR A 1 82 ? 10.533 -5.935 -6.838 1.00 92.62 82 TYR A N 1
ATOM 638 C CA . TYR A 1 82 ? 9.812 -5.274 -5.754 1.00 92.62 82 TYR A CA 1
ATOM 639 C C . TYR A 1 82 ? 8.302 -5.342 -5.985 1.00 92.62 82 TYR A C 1
ATOM 641 O O . TYR A 1 82 ? 7.571 -5.778 -5.105 1.00 92.62 82 TYR A O 1
ATOM 649 N N . LEU A 1 83 ? 7.849 -4.992 -7.193 1.00 93.94 83 LEU A N 1
ATOM 650 C CA . LEU A 1 83 ? 6.429 -4.994 -7.564 1.00 93.94 83 LEU A CA 1
ATOM 651 C C . LEU A 1 83 ? 5.773 -6.375 -7.381 1.00 93.94 83 LEU A C 1
ATOM 653 O O . LEU A 1 83 ? 4.667 -6.467 -6.864 1.00 93.94 83 LEU A O 1
ATOM 657 N N . LYS A 1 84 ? 6.491 -7.458 -7.697 1.00 93.50 84 LYS A N 1
ATOM 658 C CA . LYS A 1 84 ? 6.008 -8.844 -7.541 1.00 93.50 84 LYS A CA 1
ATOM 659 C C . LYS A 1 84 ? 5.742 -9.292 -6.093 1.00 93.50 84 LYS A C 1
ATOM 661 O O . LYS A 1 84 ? 5.246 -10.395 -5.899 1.00 93.50 84 LYS A O 1
ATOM 666 N N . GLN A 1 85 ? 6.092 -8.490 -5.086 1.00 93.12 85 GLN A N 1
ATOM 667 C CA . GLN A 1 85 ? 5.818 -8.804 -3.676 1.00 93.12 85 GLN A CA 1
ATOM 668 C C . GLN A 1 85 ? 4.389 -8.444 -3.250 1.00 93.12 85 GLN A C 1
ATOM 670 O O . GLN A 1 85 ? 3.959 -8.848 -2.172 1.00 93.12 85 GLN A O 1
ATOM 675 N N . PHE A 1 86 ? 3.670 -7.675 -4.067 1.00 95.50 86 PHE A N 1
ATOM 676 C CA . PHE A 1 86 ? 2.352 -7.151 -3.736 1.00 95.50 86 PHE A CA 1
ATOM 677 C C . PHE A 1 86 ? 1.261 -7.968 -4.417 1.00 95.50 86 PHE A C 1
ATOM 679 O O . PHE A 1 86 ? 1.414 -8.367 -5.569 1.00 95.50 86 PHE A O 1
ATOM 686 N N . GLY A 1 87 ? 0.154 -8.184 -3.709 1.00 96.50 87 GLY A N 1
ATOM 687 C CA . GLY A 1 87 ? -1.062 -8.794 -4.239 1.00 96.50 87 GLY A CA 1
ATOM 688 C C . GLY A 1 87 ? -1.852 -7.851 -5.143 1.00 96.50 87 GLY A C 1
ATOM 689 O O . GLY A 1 87 ? -2.465 -8.298 -6.108 1.00 96.50 87 GLY A O 1
ATOM 690 N N . LEU A 1 88 ? -1.750 -6.539 -4.915 1.00 95.75 88 LEU A N 1
ATOM 691 C CA . LEU A 1 88 ? -2.346 -5.494 -5.751 1.00 95.75 88 LEU A CA 1
ATOM 692 C C . LEU A 1 88 ? -1.429 -4.269 -5.823 1.00 95.75 88 LEU A C 1
ATOM 694 O O . LEU A 1 88 ? -0.836 -3.870 -4.821 1.00 95.75 88 LEU A O 1
ATOM 698 N N . ILE A 1 89 ? -1.354 -3.636 -6.991 1.00 94.88 89 ILE A N 1
ATOM 699 C CA . ILE A 1 89 ? -0.623 -2.385 -7.199 1.00 94.88 89 ILE A CA 1
ATOM 700 C C . ILE A 1 89 ? -1.589 -1.340 -7.760 1.00 94.88 89 ILE A C 1
ATOM 702 O O . ILE A 1 89 ? -2.127 -1.514 -8.846 1.00 94.88 89 ILE A O 1
ATOM 706 N N . CYS A 1 90 ? -1.780 -0.232 -7.051 1.00 93.88 90 CYS A N 1
ATOM 707 C CA . CYS A 1 90 ? -2.492 0.945 -7.546 1.00 93.88 90 CYS A CA 1
ATOM 708 C C . CYS A 1 90 ? -1.462 1.974 -8.019 1.00 93.88 90 CYS A C 1
ATOM 710 O O . CYS A 1 90 ? -0.624 2.399 -7.219 1.00 93.88 90 CYS A O 1
ATOM 712 N N . SER A 1 91 ? -1.491 2.369 -9.293 1.00 92.25 91 SER A N 1
ATOM 713 C CA . SER A 1 91 ? -0.459 3.248 -9.863 1.00 92.25 91 SER A CA 1
ATOM 714 C C . SER A 1 91 ? -0.975 4.110 -11.011 1.00 92.25 91 SER A C 1
ATOM 716 O O . SER A 1 91 ? -1.913 3.734 -11.706 1.00 92.25 91 SER A O 1
ATOM 718 N N . CYS A 1 92 ? -0.311 5.241 -11.249 1.00 88.19 92 CYS A N 1
ATOM 719 C CA . CYS A 1 92 ? -0.447 6.041 -12.470 1.00 88.19 92 CYS A CA 1
ATOM 720 C C . CYS A 1 92 ? 0.671 5.776 -13.502 1.00 88.19 92 CYS A C 1
ATOM 722 O O . CYS A 1 92 ? 0.657 6.369 -14.575 1.00 88.19 92 CYS A O 1
ATOM 724 N N . GLN A 1 93 ? 1.645 4.915 -13.186 1.00 91.38 93 GLN A N 1
ATOM 725 C CA . GLN A 1 93 ? 2.816 4.636 -14.028 1.00 91.38 93 GLN A CA 1
ATOM 726 C C . GLN A 1 93 ? 2.489 3.586 -15.103 1.00 91.38 93 GLN A C 1
ATOM 728 O O . GLN A 1 93 ? 2.511 2.385 -14.830 1.00 91.38 93 GLN A O 1
ATOM 733 N N . GLU A 1 94 ? 2.172 3.998 -16.329 1.00 88.75 94 GLU A N 1
ATOM 734 C CA . GLU A 1 94 ? 1.836 3.079 -17.435 1.00 88.75 94 GLU A CA 1
ATOM 735 C C . GLU A 1 94 ? 2.993 2.137 -17.824 1.00 88.75 94 GLU A C 1
ATOM 737 O O . GLU A 1 94 ? 2.784 1.067 -18.396 1.00 88.75 94 GLU A O 1
ATOM 742 N N . GLU A 1 95 ? 4.225 2.487 -17.466 1.00 90.38 95 GLU A N 1
ATOM 743 C CA . GLU A 1 95 ? 5.444 1.739 -17.768 1.00 90.38 95 GLU A CA 1
ATOM 744 C C . GLU A 1 95 ? 5.493 0.361 -17.094 1.00 90.38 95 GLU A C 1
ATOM 746 O O . GLU A 1 95 ? 6.207 -0.518 -17.573 1.00 90.38 95 GLU A O 1
ATOM 751 N N . ILE A 1 96 ? 4.723 0.151 -16.017 1.00 90.94 96 ILE A N 1
ATOM 752 C CA . ILE A 1 96 ? 4.647 -1.133 -15.295 1.00 90.94 96 ILE A CA 1
ATOM 753 C C . ILE A 1 96 ? 3.500 -2.040 -15.772 1.00 90.94 96 ILE A C 1
ATOM 755 O O . ILE A 1 96 ? 3.112 -2.971 -15.071 1.00 90.94 96 ILE A O 1
ATOM 759 N N . ARG A 1 97 ? 2.954 -1.788 -16.967 1.00 86.44 97 ARG A N 1
ATOM 760 C CA . ARG A 1 97 ? 1.828 -2.539 -17.568 1.00 86.44 97 ARG A CA 1
ATOM 761 C C . ARG A 1 97 ? 2.054 -4.023 -17.804 1.00 86.44 97 ARG A C 1
ATOM 763 O O . ARG A 1 97 ? 1.105 -4.744 -18.080 1.00 86.44 97 ARG A O 1
ATOM 770 N N . ASP A 1 98 ? 3.299 -4.475 -17.757 1.00 88.75 98 ASP A N 1
ATOM 771 C CA . ASP A 1 98 ? 3.644 -5.888 -17.880 1.00 88.75 98 ASP A CA 1
ATOM 772 C C . ASP A 1 98 ? 3.530 -6.652 -16.549 1.00 88.75 98 ASP A C 1
ATOM 774 O O . ASP A 1 98 ? 3.822 -7.846 -16.497 1.00 88.75 98 ASP A O 1
ATOM 778 N N . ILE A 1 99 ? 3.114 -5.980 -15.472 1.00 92.06 99 ILE A N 1
ATOM 779 C CA . ILE A 1 99 ? 2.796 -6.586 -14.180 1.00 92.06 99 ILE A CA 1
ATOM 780 C C . ILE A 1 99 ? 1.297 -6.914 -14.129 1.00 92.06 99 ILE A C 1
ATOM 782 O O . ILE A 1 99 ? 0.453 -6.064 -14.396 1.00 92.06 99 ILE A O 1
ATOM 786 N N . GLU A 1 100 ? 0.961 -8.154 -13.772 1.00 88.25 100 GLU A N 1
ATOM 787 C CA . GLU A 1 100 ? -0.399 -8.703 -13.912 1.00 88.25 100 GLU A CA 1
ATOM 788 C C . GLU A 1 100 ? -1.443 -8.057 -12.987 1.00 88.25 100 GLU A C 1
ATOM 790 O O . GLU A 1 100 ? -2.625 -8.016 -13.316 1.00 88.25 100 GLU A O 1
ATOM 795 N N . ASN A 1 101 ? -1.027 -7.554 -11.825 1.00 93.50 101 ASN A N 1
ATOM 796 C CA . ASN A 1 101 ? -1.917 -7.120 -10.748 1.00 93.50 101 ASN A CA 1
ATOM 797 C C . ASN A 1 101 ? -1.916 -5.597 -10.534 1.00 93.50 101 ASN A C 1
ATOM 799 O O . ASN A 1 101 ? -1.951 -5.120 -9.396 1.00 93.50 101 ASN A O 1
ATOM 803 N N . VAL A 1 102 ? -1.864 -4.834 -11.629 1.00 94.25 102 VAL A N 1
ATOM 804 C CA . VAL A 1 102 ? -1.890 -3.365 -11.606 1.00 94.25 102 VAL A CA 1
ATOM 805 C C . VAL 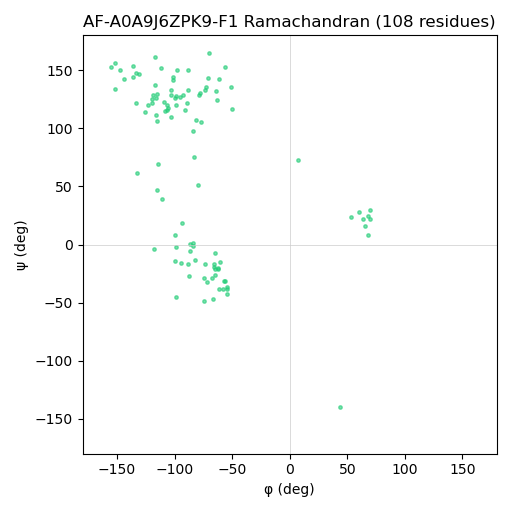A 1 102 ? -3.291 -2.839 -11.909 1.00 94.25 102 VAL A C 1
ATOM 807 O O . VAL A 1 102 ? -3.891 -3.164 -12.930 1.00 94.25 102 VAL A O 1
ATOM 810 N N . VAL A 1 103 ? -3.793 -1.970 -11.036 1.00 92.38 103 VAL A N 1
ATOM 811 C CA . VAL A 1 103 ? -4.972 -1.137 -11.271 1.00 92.38 103 VAL A CA 1
ATOM 812 C C . VAL A 1 103 ? -4.509 0.294 -11.506 1.00 92.38 103 VAL A C 1
ATOM 814 O O . VAL A 1 103 ? -3.896 0.923 -10.638 1.00 92.38 103 VAL A O 1
ATOM 817 N N . TYR A 1 104 ? -4.830 0.815 -12.686 1.00 89.56 104 TYR A N 1
ATOM 818 C CA . TYR A 1 104 ? -4.526 2.190 -13.052 1.00 89.56 104 TYR A CA 1
ATOM 819 C C . TYR A 1 104 ? -5.564 3.139 -12.472 1.00 89.56 104 TYR A C 1
ATOM 821 O O . TYR A 1 104 ? -6.713 3.171 -12.906 1.00 89.56 104 TYR A O 1
ATOM 829 N N . THR A 1 105 ? -5.163 3.884 -11.448 1.00 84.19 105 THR A N 1
ATOM 830 C CA . THR A 1 105 ? -6.042 4.777 -10.690 1.00 84.19 105 THR A CA 1
ATOM 831 C C . THR A 1 105 ? -5.214 5.887 -10.051 1.00 84.19 105 THR A C 1
ATOM 833 O O . THR A 1 105 ? -4.042 5.660 -9.731 1.00 84.19 105 THR A O 1
ATOM 836 N N . PRO A 1 106 ? -5.791 7.074 -9.789 1.00 71.94 106 PRO A N 1
ATOM 837 C CA . PRO A 1 106 ? -5.199 7.996 -8.831 1.00 71.94 106 PRO A CA 1
ATOM 838 C C . PRO A 1 106 ? -4.916 7.264 -7.512 1.00 71.94 106 PRO A C 1
ATOM 840 O O . PRO A 1 106 ? -5.764 6.515 -7.020 1.00 71.94 106 PRO A O 1
ATOM 843 N N . ALA A 1 107 ? -3.736 7.473 -6.927 1.00 65.25 107 ALA A N 1
ATOM 844 C CA . ALA A 1 107 ? -3.351 6.874 -5.646 1.00 65.25 107 ALA A CA 1
ATOM 845 C C . ALA A 1 107 ? -3.962 7.628 -4.452 1.00 65.25 107 ALA A C 1
ATOM 847 O O . ALA A 1 107 ? -3.282 8.049 -3.507 1.00 65.25 107 ALA A O 1
ATOM 848 N N . THR A 1 108 ? -5.271 7.824 -4.515 1.00 63.88 108 THR A N 1
ATOM 849 C CA . THR A 1 108 ? -6.091 8.395 -3.453 1.00 63.88 108 THR A CA 1
ATOM 850 C C . THR A 1 108 ? -6.838 7.264 -2.767 1.00 63.88 108 THR A C 1
ATOM 852 O O . THR A 1 108 ? -7.415 6.407 -3.435 1.00 63.88 108 THR A O 1
ATOM 855 N N . LEU A 1 109 ? -6.826 7.251 -1.435 1.00 53.19 109 LEU A N 1
ATOM 856 C CA . LEU A 1 109 ? -7.788 6.438 -0.699 1.00 53.19 109 LEU A CA 1
ATOM 857 C C . LEU A 1 109 ? -9.161 7.129 -0.828 1.00 53.19 109 LEU A C 1
ATOM 859 O O . LEU A 1 109 ? -9.192 8.359 -0.763 1.00 53.19 109 LEU A O 1
ATOM 863 N N . PRO A 1 110 ? -10.247 6.387 -1.104 1.00 46.03 110 PRO A N 1
ATOM 864 C CA . PRO A 1 110 ? -11.587 6.960 -1.227 1.00 46.03 110 PRO A CA 1
ATOM 865 C C . PRO A 1 110 ? -12.124 7.523 0.094 1.00 46.03 110 PRO A C 1
ATOM 867 O O . PRO A 1 110 ? -11.757 6.986 1.167 1.00 46.03 110 PRO A O 1
#